Protein AF-A0AAE0ADM8-F1 (afdb_monomer)

Radius of gyration: 18.11 Å; Cα contacts (8 Å, |Δi|>4): 39; chains: 1; bounding box: 76×20×30 Å

Organism: NCBI:txid43782

Sequence (99 aa):
MGIKLIGCHKNYLGLPCFTGRNKRKLFATIADRVWAKIKGWGKKLLSVGGKEVFLKAVIQAIPTYAMSIFRLPKGLISEIQRLCARFWWGSKVNQRKIH

pLDDT: mean 73.46, std 16.77, range [37.25, 92.0]

Mean predicted aligned error: 11.82 Å

Secondary structure (DSSP, 8-state):
---------S-BTTBPPP-SS-HHHHHHHHHHHHHHHHHHHHTS---HHHHHHHIIIIITHHHHHHHHHS---HHHHHHHHHHHHHHHHH--TT-----

Solvent-accessible surface area (backbone atoms only — not comparable to full-atom values): 6305 Å² total; per-residue (Å²): 137,83,80,75,78,72,77,78,64,85,50,53,98,88,40,71,66,84,75,94,80,55,66,67,59,56,53,49,53,52,53,50,52,49,49,52,50,51,59,65,49,68,77,48,92,62,52,74,68,52,48,51,50,45,45,60,67,55,54,48,46,55,59,52,58,47,50,78,80,36,91,73,58,68,66,59,57,51,51,52,50,51,52,53,50,46,58,70,68,65,65,61,81,83,68,74,86,75,132

Structure (mmCIF, N/CA/C/O backbone):
data_AF-A0AAE0ADM8-F1
#
_entry.id   AF-A0AAE0ADM8-F1
#
loop_
_atom_site.group_PDB
_atom_site.id
_atom_site.type_symbol
_atom_site.label_atom_id
_atom_site.label_alt_id
_atom_site.label_comp_id
_atom_site.label_asym_id
_atom_site.label_entity_id
_atom_site.label_seq_id
_atom_site.pdbx_PDB_ins_code
_atom_site.Cartn_x
_atom_site.Cartn_y
_atom_site.Cartn_z
_atom_site.occupancy
_atom_site.B_iso_or_equiv
_atom_site.auth_seq_id
_atom_site.auth_comp_id
_atom_site.auth_asym_id
_atom_site.auth_atom_id
_atom_site.pdbx_PDB_model_num
ATOM 1 N N . MET A 1 1 ? 43.094 -2.159 -17.854 1.00 37.25 1 MET A N 1
ATOM 2 C CA . MET A 1 1 ? 42.689 -2.744 -16.558 1.00 37.25 1 MET A CA 1
ATOM 3 C C . MET A 1 1 ? 41.170 -2.777 -16.503 1.00 37.25 1 MET A C 1
ATOM 5 O O . MET A 1 1 ? 40.542 -1.752 -16.283 1.00 37.25 1 MET A O 1
ATOM 9 N N . GLY A 1 2 ? 40.581 -3.921 -16.861 1.00 47.56 2 GLY A N 1
ATOM 10 C CA . GLY A 1 2 ? 39.131 -4.092 -16.941 1.00 47.56 2 GLY A CA 1
ATOM 11 C C . GLY A 1 2 ? 38.572 -4.425 -15.567 1.00 47.56 2 GLY A C 1
ATOM 12 O O . GLY A 1 2 ? 38.859 -5.490 -15.024 1.00 47.56 2 GLY A O 1
ATOM 13 N N . ILE A 1 3 ? 37.795 -3.511 -14.997 1.00 47.62 3 ILE A N 1
ATOM 14 C CA . ILE A 1 3 ? 37.104 -3.745 -13.734 1.00 47.62 3 ILE A CA 1
ATOM 15 C C . ILE A 1 3 ? 36.047 -4.821 -14.006 1.00 47.62 3 ILE A C 1
ATOM 17 O O . ILE A 1 3 ? 35.033 -4.568 -14.657 1.00 47.62 3 ILE A O 1
ATOM 21 N N . LYS A 1 4 ? 36.300 -6.048 -13.538 1.00 40.25 4 LYS A N 1
ATOM 22 C CA . LYS A 1 4 ? 35.280 -7.095 -13.450 1.00 40.25 4 LYS A CA 1
ATOM 23 C C . LYS A 1 4 ? 34.206 -6.564 -12.505 1.00 40.25 4 LYS A C 1
ATOM 25 O O . LYS A 1 4 ? 34.439 -6.480 -11.304 1.00 40.25 4 LYS A O 1
ATOM 30 N N . LEU A 1 5 ? 33.050 -6.183 -13.048 1.00 49.16 5 LEU A N 1
ATOM 31 C CA . LEU A 1 5 ? 31.846 -5.925 -12.261 1.00 49.16 5 LEU A CA 1
ATOM 32 C C . LEU A 1 5 ? 31.521 -7.210 -11.493 1.00 49.16 5 LEU A C 1
ATOM 34 O O . LEU A 1 5 ? 30.986 -8.170 -12.047 1.00 49.16 5 LEU A O 1
ATOM 38 N N . ILE A 1 6 ? 31.939 -7.238 -10.230 1.00 49.72 6 ILE A N 1
ATOM 39 C CA . ILE A 1 6 ? 31.678 -8.310 -9.277 1.00 49.72 6 ILE A CA 1
ATOM 40 C C . ILE A 1 6 ? 30.165 -8.523 -9.249 1.00 49.72 6 ILE A C 1
ATOM 42 O O . ILE A 1 6 ? 29.396 -7.574 -9.087 1.00 49.72 6 ILE A O 1
ATOM 46 N N . GLY A 1 7 ? 29.758 -9.772 -9.490 1.00 48.06 7 GLY A N 1
ATOM 47 C CA . GLY A 1 7 ? 28.370 -10.193 -9.619 1.00 48.06 7 GLY A CA 1
ATOM 48 C C . GLY A 1 7 ? 27.500 -9.577 -8.534 1.00 48.06 7 GLY A C 1
ATOM 49 O O . GLY A 1 7 ? 27.708 -9.801 -7.344 1.00 48.06 7 GLY A O 1
ATOM 50 N N . CYS A 1 8 ? 26.544 -8.770 -8.982 1.00 46.19 8 CYS A N 1
ATOM 51 C CA . CYS A 1 8 ? 25.647 -8.000 -8.145 1.00 46.19 8 CYS A CA 1
ATOM 52 C C . CYS A 1 8 ? 24.947 -8.918 -7.128 1.00 46.19 8 CYS A C 1
ATOM 54 O O . CYS A 1 8 ? 24.142 -9.782 -7.491 1.00 46.19 8 CYS A O 1
ATOM 56 N N . HIS A 1 9 ? 25.320 -8.768 -5.855 1.00 50.47 9 HIS A N 1
ATOM 57 C CA . HIS A 1 9 ? 24.812 -9.577 -4.757 1.00 50.47 9 HIS A CA 1
ATOM 58 C C . HIS A 1 9 ? 23.295 -9.393 -4.635 1.00 50.47 9 HIS A C 1
ATOM 60 O O . HIS A 1 9 ? 22.757 -8.298 -4.789 1.00 50.47 9 HIS A O 1
ATOM 66 N N . LYS A 1 10 ? 22.608 -10.509 -4.395 1.00 57.22 10 LYS A N 1
ATOM 67 C CA . LYS A 1 10 ? 21.229 -10.802 -4.812 1.00 57.22 10 LYS A CA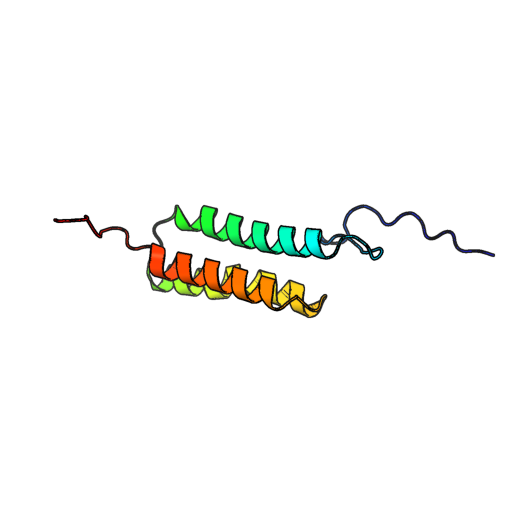 1
ATOM 68 C C . LYS A 1 10 ? 20.123 -9.832 -4.364 1.00 57.22 10 LYS A C 1
ATOM 70 O O . LYS A 1 10 ? 19.025 -9.987 -4.875 1.00 57.22 10 LYS A O 1
ATOM 75 N N . ASN A 1 11 ? 20.367 -8.861 -3.481 1.00 55.09 11 ASN A N 1
ATOM 76 C CA . ASN A 1 11 ? 19.475 -7.745 -3.132 1.00 55.09 11 ASN A CA 1
ATOM 77 C C . ASN A 1 11 ? 20.290 -6.665 -2.394 1.00 55.09 11 ASN A C 1
ATOM 79 O O . ASN A 1 11 ? 21.036 -7.006 -1.477 1.00 55.09 11 ASN A O 1
ATOM 83 N N . TYR A 1 12 ? 20.106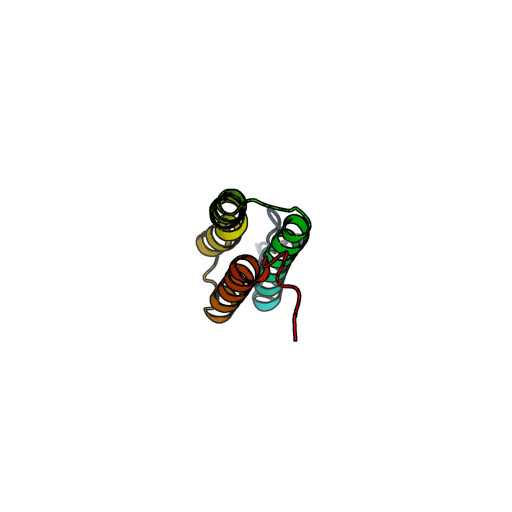 -5.383 -2.721 1.00 56.00 12 TYR A N 1
ATOM 84 C CA . TYR A 1 12 ? 20.609 -4.265 -1.911 1.00 56.00 12 TYR A CA 1
ATOM 85 C C . TYR A 1 12 ? 19.412 -3.563 -1.258 1.00 56.00 12 TYR A C 1
ATOM 87 O O . TYR A 1 12 ? 18.445 -3.234 -1.942 1.00 56.00 12 TYR A O 1
ATOM 95 N N . LEU A 1 13 ? 19.427 -3.400 0.072 1.00 58.41 13 LEU A N 1
ATOM 96 C CA . LEU A 1 13 ? 18.333 -2.779 0.848 1.00 58.41 13 LEU A CA 1
ATOM 97 C C . LEU A 1 13 ? 16.935 -3.408 0.617 1.00 58.41 13 LEU A C 1
ATOM 99 O O . LEU A 1 13 ? 15.906 -2.741 0.683 1.00 58.41 13 LEU A O 1
ATOM 103 N N . GLY A 1 14 ? 16.875 -4.714 0.327 1.00 57.88 14 GLY A N 1
ATOM 104 C CA . GLY A 1 14 ? 15.610 -5.422 0.078 1.00 57.88 14 GLY A CA 1
ATOM 105 C C . GLY A 1 14 ? 14.974 -5.139 -1.290 1.00 57.88 14 GLY A C 1
ATOM 106 O O . GLY A 1 14 ? 13.827 -5.547 -1.521 1.00 57.88 14 GLY A O 1
ATOM 107 N N . LEU A 1 15 ? 15.716 -4.476 -2.181 1.00 53.38 15 LEU A N 1
ATOM 108 C CA . LEU A 1 15 ? 15.402 -4.275 -3.590 1.00 53.38 15 LEU A CA 1
ATOM 109 C C . LEU A 1 15 ? 16.425 -5.050 -4.450 1.00 53.38 15 LEU A C 1
ATOM 111 O O . LEU A 1 15 ? 17.631 -4.969 -4.202 1.00 53.38 15 LEU A O 1
ATOM 115 N N . PRO A 1 16 ? 15.986 -5.823 -5.460 1.00 56.31 16 PRO A N 1
ATOM 116 C CA . PRO A 1 16 ? 16.894 -6.486 -6.384 1.00 56.31 16 PRO A CA 1
ATOM 117 C C . PRO A 1 16 ? 17.678 -5.422 -7.154 1.00 56.31 16 PRO A C 1
ATOM 119 O O . PRO A 1 16 ? 17.102 -4.589 -7.855 1.00 56.31 16 PRO A O 1
ATOM 122 N N . CYS A 1 17 ? 18.997 -5.439 -6.996 1.00 51.12 17 CYS A N 1
ATOM 123 C CA . CYS A 1 17 ? 19.900 -4.539 -7.694 1.00 51.12 17 CYS A CA 1
ATOM 124 C C . CYS A 1 17 ? 20.018 -5.024 -9.157 1.00 51.12 17 CYS A C 1
ATOM 126 O O . CYS A 1 17 ? 20.166 -6.219 -9.424 1.00 51.12 17 CYS A O 1
ATOM 128 N N . PHE A 1 18 ? 19.765 -4.132 -10.118 1.00 56.94 18 PHE A N 1
ATOM 129 C CA . PHE A 1 18 ? 19.327 -4.526 -11.461 1.00 56.94 18 PHE A CA 1
ATOM 130 C C . PHE A 1 18 ? 20.454 -4.694 -12.478 1.00 56.94 18 PHE A C 1
ATOM 132 O O . PHE A 1 18 ? 21.184 -3.754 -12.767 1.00 56.94 18 PHE A O 1
ATOM 139 N N . THR A 1 19 ? 20.425 -5.826 -13.184 1.00 50.22 19 THR A N 1
ATOM 140 C CA . THR A 1 19 ? 20.864 -5.949 -14.580 1.00 50.22 19 THR A CA 1
ATOM 141 C C . THR A 1 19 ? 19.629 -6.258 -15.441 1.00 50.22 19 THR A C 1
ATOM 143 O O . THR A 1 19 ? 19.100 -7.362 -15.411 1.00 50.22 19 THR A O 1
ATOM 146 N N . GLY A 1 20 ? 19.090 -5.253 -16.146 1.00 51.94 20 GLY A N 1
ATOM 147 C CA . GLY A 1 20 ? 18.180 -5.320 -17.316 1.00 51.94 20 GLY A CA 1
ATOM 148 C C . GLY A 1 20 ? 16.902 -6.195 -17.337 1.00 51.94 20 GLY A C 1
ATOM 149 O O . GLY A 1 20 ? 15.851 -5.710 -17.752 1.00 51.94 20 GLY A O 1
ATOM 150 N N . ARG A 1 21 ? 16.941 -7.475 -16.943 1.00 56.44 21 ARG A N 1
ATOM 151 C CA . ARG A 1 21 ? 15.981 -8.519 -17.357 1.00 56.44 21 ARG A CA 1
ATOM 152 C C . ARG A 1 21 ? 14.739 -8.704 -16.479 1.00 56.44 21 ARG A C 1
ATOM 154 O O . ARG A 1 21 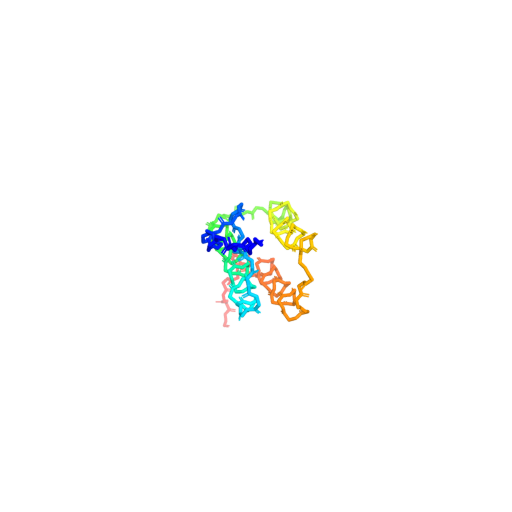? 13.743 -9.209 -16.980 1.00 56.44 21 ARG A O 1
ATOM 161 N N . ASN A 1 22 ? 14.736 -8.297 -15.207 1.00 64.06 22 ASN A N 1
ATOM 162 C CA . ASN A 1 22 ? 13.714 -8.768 -14.251 1.00 64.06 22 ASN A CA 1
ATOM 163 C C . ASN A 1 22 ? 12.695 -7.730 -13.734 1.00 64.06 22 ASN A C 1
ATOM 165 O O . ASN A 1 22 ? 12.128 -7.923 -12.657 1.00 64.06 22 ASN A O 1
ATOM 169 N N . LYS A 1 23 ? 12.451 -6.611 -14.447 1.00 65.12 23 LYS A N 1
ATOM 170 C CA . LYS A 1 23 ? 11.620 -5.479 -13.943 1.00 65.12 23 LYS A CA 1
ATOM 171 C C . LYS A 1 23 ? 10.227 -5.932 -13.494 1.00 65.12 23 LYS A C 1
ATOM 173 O O . LYS A 1 23 ? 9.739 -5.505 -12.455 1.00 65.12 23 LYS A O 1
ATOM 178 N N . ARG A 1 24 ? 9.641 -6.892 -14.216 1.00 68.88 24 ARG A N 1
ATOM 179 C CA . ARG A 1 24 ? 8.342 -7.501 -13.887 1.00 68.88 24 ARG A CA 1
ATOM 180 C C . ARG A 1 24 ? 8.348 -8.221 -12.537 1.00 68.88 24 ARG A C 1
ATOM 182 O O . ARG A 1 24 ? 7.379 -8.107 -11.800 1.00 68.88 24 ARG A O 1
ATOM 189 N N . LYS A 1 25 ? 9.438 -8.910 -12.184 1.00 71.56 25 LYS A N 1
ATOM 190 C CA . LYS A 1 25 ? 9.555 -9.649 -10.918 1.00 71.56 25 LYS A CA 1
ATOM 191 C C . LYS A 1 25 ? 9.662 -8.709 -9.716 1.00 71.56 25 LYS A C 1
ATOM 193 O O . LYS A 1 25 ? 9.056 -8.975 -8.683 1.00 71.56 25 LYS A O 1
ATOM 198 N N . LEU A 1 26 ? 10.366 -7.583 -9.865 1.00 73.31 26 LEU A N 1
ATOM 199 C CA . LEU A 1 26 ? 10.385 -6.518 -8.854 1.00 73.31 26 LEU A CA 1
ATOM 200 C C . LEU A 1 26 ? 8.981 -5.947 -8.626 1.00 73.31 26 LEU A C 1
ATOM 202 O O . LEU A 1 26 ? 8.527 -5.857 -7.489 1.00 73.31 26 LEU A O 1
ATOM 206 N N . PHE A 1 27 ? 8.277 -5.611 -9.706 1.00 78.56 27 PHE A N 1
ATOM 207 C CA . PHE A 1 27 ? 6.920 -5.075 -9.625 1.00 78.56 27 PHE A CA 1
ATOM 208 C C . PHE A 1 27 ? 5.930 -6.073 -9.014 1.00 78.56 27 PHE A C 1
ATOM 210 O O . PHE A 1 27 ? 5.162 -5.685 -8.137 1.00 78.56 27 PHE A O 1
ATOM 217 N N . ALA A 1 28 ? 6.022 -7.356 -9.375 1.00 80.69 28 ALA A N 1
ATOM 218 C CA . ALA A 1 28 ? 5.249 -8.421 -8.735 1.00 80.69 28 ALA A CA 1
ATOM 219 C C . ALA A 1 28 ? 5.535 -8.497 -7.226 1.00 80.69 28 ALA A C 1
ATOM 221 O O . ALA A 1 28 ? 4.614 -8.502 -6.418 1.00 80.69 28 ALA A O 1
ATOM 222 N N . THR A 1 29 ? 6.809 -8.413 -6.829 1.00 82.69 29 THR A N 1
ATOM 223 C CA . THR A 1 29 ? 7.205 -8.432 -5.410 1.00 82.69 29 THR A CA 1
ATOM 224 C C . THR A 1 29 ? 6.611 -7.248 -4.632 1.00 82.69 29 THR A C 1
ATOM 226 O O . THR A 1 29 ? 6.256 -7.387 -3.462 1.00 82.69 29 THR A O 1
ATOM 229 N N . ILE A 1 30 ? 6.490 -6.070 -5.255 1.00 84.19 30 ILE A N 1
ATOM 230 C CA . ILE A 1 30 ? 5.865 -4.891 -4.635 1.00 84.19 30 ILE A CA 1
ATOM 231 C C . ILE A 1 30 ? 4.360 -5.116 -4.439 1.00 84.19 30 ILE A C 1
ATOM 233 O O . ILE A 1 30 ? 3.852 -4.863 -3.343 1.00 84.19 30 ILE A O 1
ATOM 237 N N . ALA A 1 31 ? 3.663 -5.622 -5.461 1.00 84.75 31 ALA A N 1
ATOM 238 C CA . ALA A 1 31 ? 2.242 -5.958 -5.365 1.00 84.75 31 ALA A CA 1
ATOM 239 C C . ALA A 1 31 ? 1.986 -7.011 -4.273 1.00 84.75 31 ALA A C 1
ATOM 241 O O . ALA A 1 31 ? 1.110 -6.821 -3.426 1.00 84.75 31 ALA A O 1
ATOM 242 N N . ASP A 1 32 ? 2.814 -8.056 -4.215 1.00 87.81 32 ASP A N 1
ATOM 243 C CA . ASP A 1 32 ? 2.725 -9.114 -3.205 1.00 87.81 32 ASP A CA 1
ATOM 244 C C . ASP A 1 32 ? 2.930 -8.577 -1.784 1.00 87.81 32 ASP A C 1
ATOM 246 O O . ASP A 1 32 ? 2.202 -8.950 -0.862 1.00 87.81 32 ASP A O 1
ATOM 250 N N . ARG A 1 33 ? 3.881 -7.653 -1.585 1.00 87.25 33 ARG A N 1
ATOM 251 C CA . ARG A 1 33 ? 4.104 -7.001 -0.282 1.00 87.25 33 ARG A CA 1
ATOM 252 C C . ARG A 1 33 ? 2.888 -6.188 0.160 1.00 87.25 33 ARG A C 1
ATOM 254 O O . ARG A 1 33 ? 2.488 -6.285 1.324 1.00 87.25 33 ARG A O 1
ATOM 261 N N . VAL A 1 34 ? 2.287 -5.418 -0.749 1.00 88.31 34 VAL A N 1
ATOM 262 C CA . VAL A 1 34 ? 1.050 -4.666 -0.476 1.00 88.31 34 VAL A CA 1
ATOM 263 C C . VAL A 1 34 ? -0.082 -5.628 -0.112 1.00 88.31 34 VAL A C 1
ATOM 265 O O . VAL A 1 34 ? -0.747 -5.446 0.910 1.00 88.31 34 VAL A O 1
ATOM 268 N N . TRP A 1 35 ? -0.256 -6.697 -0.889 1.00 87.06 35 TRP A N 1
ATOM 269 C CA . TRP A 1 35 ? -1.279 -7.708 -0.643 1.00 87.06 35 TRP A CA 1
ATOM 270 C C . TRP A 1 35 ? -1.101 -8.420 0.703 1.00 87.06 35 TRP A C 1
ATOM 272 O O . TRP A 1 35 ? -2.065 -8.565 1.457 1.00 87.06 35 TRP A O 1
ATOM 282 N N . ALA A 1 36 ? 0.126 -8.803 1.055 1.00 88.62 36 ALA A N 1
ATOM 283 C CA . ALA A 1 36 ? 0.438 -9.442 2.330 1.00 88.62 36 ALA A CA 1
ATOM 284 C C . ALA A 1 36 ? 0.111 -8.533 3.526 1.00 88.62 36 ALA A C 1
ATOM 286 O O . ALA A 1 36 ? -0.463 -9.000 4.515 1.00 88.62 36 ALA A O 1
ATOM 287 N N . LYS A 1 37 ? 0.408 -7.227 3.432 1.00 88.06 37 LYS A N 1
ATOM 288 C CA . LYS A 1 37 ? 0.039 -6.248 4.469 1.00 88.06 37 LYS A CA 1
ATOM 289 C C . LYS A 1 37 ? -1.477 -6.109 4.587 1.00 88.06 37 LYS A C 1
ATOM 291 O O . LYS A 1 37 ? -1.993 -6.212 5.697 1.00 88.06 37 LYS A O 1
ATOM 296 N N . ILE A 1 38 ? -2.188 -5.959 3.469 1.00 86.06 38 ILE A N 1
ATOM 297 C CA . ILE A 1 38 ? -3.657 -5.877 3.452 1.00 86.06 38 ILE A CA 1
ATOM 298 C C . ILE A 1 38 ? -4.285 -7.139 4.055 1.00 86.06 38 ILE A C 1
ATOM 300 O O . ILE A 1 38 ? -5.167 -7.036 4.899 1.00 86.06 38 ILE A O 1
ATOM 304 N N . LYS A 1 39 ? -3.815 -8.335 3.682 1.00 84.19 39 LYS A N 1
ATOM 305 C CA . LYS A 1 39 ? -4.336 -9.610 4.200 1.00 84.19 39 LYS A CA 1
ATOM 306 C C . LYS A 1 39 ? -4.038 -9.798 5.690 1.00 84.19 39 LYS A C 1
ATOM 308 O O . LYS A 1 39 ? -4.887 -10.304 6.419 1.00 84.19 39 LYS A O 1
ATOM 313 N N . GLY A 1 40 ? -2.851 -9.398 6.146 1.00 83.88 40 GLY A N 1
ATOM 314 C CA . GLY A 1 40 ? -2.476 -9.459 7.560 1.00 83.88 40 GLY A CA 1
ATOM 315 C C . GLY A 1 40 ? -3.320 -8.529 8.434 1.00 83.88 40 GLY A C 1
ATOM 316 O O . GLY A 1 40 ? -3.729 -8.914 9.527 1.00 83.88 40 GLY A O 1
ATOM 317 N N . TRP A 1 41 ? -3.626 -7.331 7.933 1.00 78.25 41 TRP A N 1
ATOM 318 C CA . TRP A 1 41 ? -4.407 -6.330 8.663 1.00 78.25 41 TRP A CA 1
ATOM 319 C C . TRP A 1 41 ? -5.917 -6.470 8.489 1.00 78.25 41 TRP A C 1
ATOM 321 O O . TRP A 1 41 ? -6.648 -6.168 9.421 1.00 78.25 41 TRP A O 1
ATOM 331 N N . GLY A 1 42 ? -6.399 -7.003 7.366 1.00 68.50 42 GLY A N 1
ATOM 332 C CA . GLY A 1 42 ? -7.821 -7.279 7.140 1.00 68.50 42 GLY A CA 1
ATOM 333 C C . GLY A 1 42 ? -8.402 -8.357 8.056 1.00 68.50 42 GLY A C 1
ATOM 334 O O . GLY A 1 42 ? -9.613 -8.414 8.227 1.00 68.50 42 GLY A O 1
ATOM 335 N N . LYS A 1 43 ? -7.555 -9.179 8.692 1.00 67.62 43 LYS A N 1
ATOM 336 C CA . LYS A 1 43 ? -7.970 -10.089 9.773 1.00 67.62 43 LYS A CA 1
ATOM 337 C C . LYS A 1 43 ? -8.259 -9.365 11.092 1.00 67.62 43 LYS A C 1
ATOM 339 O O . LYS A 1 43 ? -8.900 -9.941 11.963 1.00 67.62 43 LYS A O 1
ATOM 344 N N . LYS A 1 44 ? -7.768 -8.133 11.262 1.00 67.62 44 LYS A N 1
ATOM 345 C CA . LYS A 1 44 ? -8.045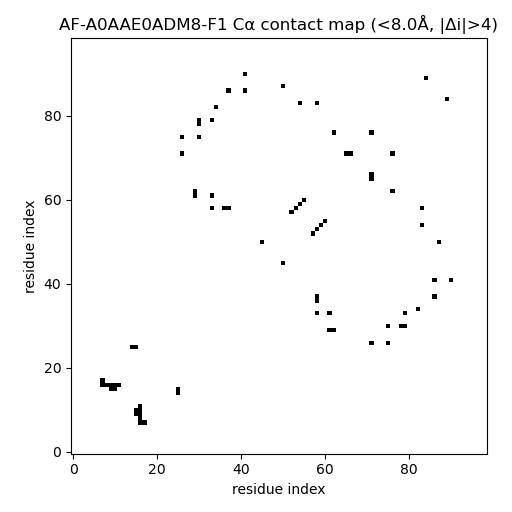 -7.300 12.434 1.00 67.62 44 LYS A CA 1
ATOM 346 C C . LYS A 1 44 ? -9.263 -6.430 12.128 1.00 67.62 44 LYS A C 1
ATOM 348 O O . LYS A 1 44 ? -9.323 -5.774 11.090 1.00 67.62 44 LYS A O 1
ATOM 353 N N . LEU A 1 45 ? -10.230 -6.413 13.039 1.00 69.81 45 LEU A N 1
ATOM 354 C CA . LEU A 1 45 ? -11.390 -5.527 12.960 1.00 69.81 45 LEU A CA 1
ATOM 355 C C . LEU A 1 45 ? -10.933 -4.084 13.215 1.00 69.81 45 LEU A C 1
ATOM 357 O O . LEU A 1 45 ? -10.853 -3.638 14.353 1.00 69.81 45 LEU A O 1
ATOM 361 N N . LEU A 1 46 ? -10.575 -3.365 12.150 1.00 76.88 46 LEU A N 1
ATOM 362 C CA . LEU A 1 46 ? -10.239 -1.945 12.227 1.00 76.88 46 LEU A CA 1
ATOM 363 C C . LEU A 1 46 ? -11.508 -1.089 12.181 1.00 76.88 46 LEU A C 1
ATOM 365 O O . LEU A 1 46 ? -12.395 -1.318 11.349 1.00 76.88 46 LEU A O 1
ATOM 369 N N . SER A 1 47 ? -11.545 -0.050 13.018 1.00 85.44 47 SER A N 1
ATOM 370 C CA . SER A 1 47 ? -12.505 1.047 12.879 1.00 85.44 47 SER A CA 1
ATOM 371 C C . SER A 1 47 ? -12.344 1.735 11.517 1.00 85.44 47 SER A C 1
ATOM 373 O O . SER A 1 47 ? -11.324 1.576 10.842 1.00 85.44 47 SER A O 1
ATOM 375 N N . VAL A 1 48 ? -13.341 2.515 11.093 1.00 83.81 48 VAL A N 1
ATOM 376 C CA . VAL A 1 48 ? -13.275 3.262 9.822 1.00 83.81 48 VAL A CA 1
ATOM 377 C C . VAL A 1 48 ? -12.045 4.180 9.787 1.00 83.81 48 VAL A C 1
ATOM 379 O O . VAL A 1 48 ? -11.273 4.119 8.832 1.00 83.81 48 VAL A O 1
ATOM 382 N N . GLY A 1 49 ? -11.786 4.920 10.871 1.00 87.06 49 GLY A N 1
ATOM 383 C CA . GLY A 1 49 ? -10.573 5.735 11.004 1.00 87.06 49 GLY A CA 1
ATOM 384 C C . GLY A 1 49 ? -9.287 4.899 11.012 1.00 87.06 49 GLY A C 1
ATOM 385 O O . GLY A 1 49 ? -8.307 5.258 10.366 1.00 87.06 49 GLY A O 1
ATOM 386 N N . GLY A 1 50 ? -9.299 3.723 11.651 1.00 87.44 50 GLY A N 1
ATOM 387 C CA . GLY A 1 50 ? -8.163 2.797 11.629 1.00 87.44 50 GLY A CA 1
ATOM 388 C C . GLY A 1 50 ? -7.839 2.273 10.225 1.00 87.44 50 GLY A C 1
ATOM 389 O O . GLY A 1 50 ? -6.666 2.145 9.873 1.00 87.44 50 GLY A O 1
ATOM 390 N N . LYS A 1 51 ? -8.859 2.015 9.393 1.00 86.69 51 LYS A N 1
ATOM 391 C CA . LYS A 1 51 ? -8.675 1.625 7.983 1.00 86.69 51 LYS A CA 1
ATOM 392 C C . LYS A 1 51 ? -8.062 2.753 7.164 1.00 86.69 51 LYS A C 1
ATOM 394 O O . LYS A 1 51 ? -7.187 2.485 6.343 1.00 86.69 51 LYS A O 1
ATOM 399 N N . GLU A 1 52 ? -8.500 3.988 7.389 1.00 89.38 52 GLU A N 1
ATOM 400 C CA . GLU A 1 52 ? -7.986 5.157 6.676 1.00 89.38 52 GLU A CA 1
ATOM 401 C C . GLU A 1 52 ? -6.511 5.400 7.005 1.00 89.38 52 GLU A C 1
ATOM 403 O O . GLU A 1 52 ? -5.679 5.489 6.097 1.00 89.38 52 GLU A O 1
ATOM 408 N N . VAL A 1 53 ? -6.176 5.428 8.299 1.00 92.00 53 VAL A N 1
ATOM 409 C CA . VAL A 1 53 ? -4.795 5.600 8.766 1.00 92.00 53 VAL A CA 1
ATOM 410 C C . VAL A 1 53 ? -3.916 4.466 8.251 1.00 92.00 53 VAL A C 1
ATOM 412 O O . VAL A 1 53 ? -2.831 4.725 7.741 1.00 92.00 53 VAL A O 1
ATOM 415 N N . PHE A 1 54 ? -4.382 3.216 8.301 1.00 89.75 54 PHE A N 1
ATOM 416 C CA . PHE A 1 54 ? -3.631 2.083 7.762 1.00 89.75 54 PHE A CA 1
ATOM 417 C C . PHE A 1 54 ? -3.339 2.236 6.261 1.00 89.75 54 PHE A C 1
ATOM 419 O O . PHE A 1 54 ? -2.209 2.012 5.816 1.00 89.75 54 PHE A O 1
ATOM 426 N N . LEU A 1 55 ? -4.336 2.649 5.475 1.00 89.88 55 LEU A N 1
ATOM 427 C CA . LEU A 1 55 ? -4.182 2.814 4.034 1.00 89.88 55 LEU A CA 1
ATOM 428 C C . LEU A 1 55 ? -3.168 3.917 3.697 1.00 89.88 55 LEU A C 1
ATOM 430 O O . LEU A 1 55 ? -2.268 3.697 2.883 1.00 89.88 55 LEU A O 1
ATOM 434 N N . LYS A 1 56 ? -3.282 5.072 4.360 1.00 89.81 56 LYS A N 1
ATOM 435 C CA . LYS A 1 56 ? -2.415 6.237 4.135 1.00 89.81 56 LYS A CA 1
ATOM 436 C C . LYS A 1 56 ? -1.003 6.036 4.691 1.00 89.81 56 LYS A C 1
ATOM 438 O O . LYS A 1 56 ? -0.028 6.309 4.004 1.00 89.81 56 LYS A O 1
ATOM 443 N N . ALA A 1 57 ? -0.868 5.528 5.913 1.00 90.38 57 ALA A N 1
ATOM 444 C CA . ALA A 1 57 ? 0.429 5.434 6.581 1.00 90.38 57 ALA A CA 1
ATOM 445 C C . ALA A 1 57 ? 1.237 4.198 6.160 1.00 90.38 57 ALA A C 1
ATOM 447 O O . ALA A 1 57 ? 2.459 4.266 6.059 1.00 90.38 57 ALA A O 1
ATOM 448 N N . VAL A 1 58 ? 0.579 3.058 5.916 1.00 90.00 58 VAL A N 1
ATOM 449 C CA . VAL A 1 58 ? 1.276 1.785 5.663 1.00 90.00 58 VAL A CA 1
ATOM 450 C C . VAL A 1 58 ? 1.254 1.421 4.188 1.00 90.00 58 VAL A C 1
ATOM 4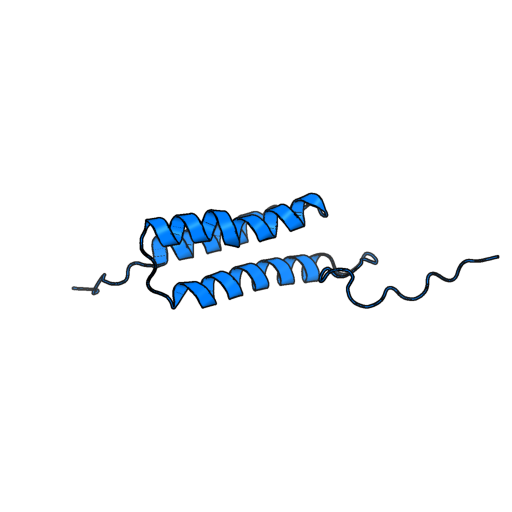52 O O . VAL A 1 58 ? 2.303 1.154 3.601 1.00 90.00 58 VAL A O 1
ATOM 455 N N . ILE A 1 59 ? 0.069 1.390 3.574 1.00 91.06 59 ILE A N 1
ATOM 456 C CA . ILE A 1 59 ? -0.055 0.906 2.195 1.00 91.06 59 ILE A CA 1
ATOM 457 C C . ILE A 1 59 ? 0.520 1.911 1.201 1.00 91.06 59 ILE A C 1
ATOM 459 O O . ILE A 1 59 ? 1.241 1.493 0.300 1.00 91.06 59 ILE A O 1
ATOM 463 N N . GLN A 1 60 ? 0.275 3.212 1.377 1.00 89.81 60 GLN A N 1
ATOM 464 C CA . GLN A 1 60 ? 0.781 4.251 0.472 1.00 89.81 60 GLN A CA 1
ATOM 465 C C . GLN A 1 60 ? 2.303 4.466 0.578 1.00 89.81 60 GLN A C 1
ATOM 467 O O . GLN A 1 60 ? 2.932 4.860 -0.407 1.00 89.81 60 GLN A O 1
ATOM 472 N N . ALA A 1 61 ? 2.928 4.145 1.716 1.00 90.62 61 ALA A N 1
ATOM 473 C CA . ALA A 1 61 ? 4.376 4.280 1.898 1.00 90.62 61 ALA A CA 1
ATOM 474 C C . ALA A 1 61 ? 5.178 3.364 0.952 1.00 90.62 61 ALA A C 1
ATOM 476 O O . ALA A 1 61 ? 6.206 3.768 0.409 1.00 90.62 61 ALA A O 1
ATOM 477 N N . ILE A 1 62 ? 4.678 2.150 0.691 1.00 87.62 62 ILE A N 1
ATOM 478 C CA . ILE A 1 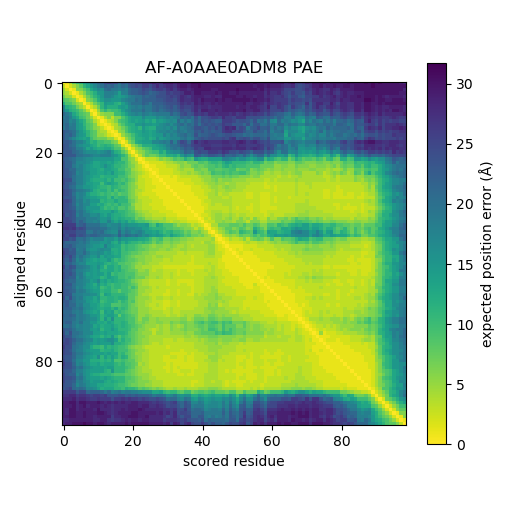62 ? 5.340 1.146 -0.159 1.00 87.62 62 ILE A CA 1
ATOM 479 C C . ILE A 1 62 ? 5.511 1.624 -1.618 1.00 87.62 62 ILE A C 1
ATOM 481 O O . ILE A 1 62 ? 6.647 1.645 -2.098 1.00 87.62 62 ILE A O 1
ATOM 485 N N . PRO A 1 63 ? 4.447 2.012 -2.353 1.00 87.38 63 PRO A N 1
ATOM 486 C CA . PRO A 1 63 ? 4.591 2.526 -3.708 1.00 87.38 63 PRO A CA 1
ATOM 487 C C . PRO A 1 63 ? 5.308 3.877 -3.731 1.00 87.38 63 PRO A C 1
ATOM 489 O O . PRO A 1 63 ? 6.052 4.117 -4.672 1.00 87.38 63 PRO A O 1
ATOM 492 N N . THR A 1 64 ? 5.153 4.730 -2.710 1.00 88.00 64 THR A N 1
ATOM 493 C CA . THR A 1 64 ? 5.864 6.022 -2.638 1.00 88.00 64 THR A CA 1
ATOM 494 C C . THR A 1 64 ? 7.378 5.826 -2.621 1.00 88.00 64 THR A C 1
ATOM 496 O O . THR A 1 64 ? 8.085 6.433 -3.422 1.00 88.00 64 THR A O 1
ATOM 499 N N . TYR A 1 65 ? 7.873 4.910 -1.784 1.00 86.94 65 TYR A N 1
ATOM 500 C CA . T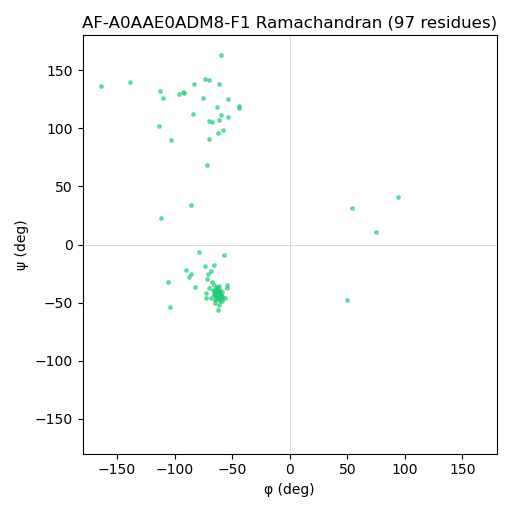YR A 1 65 ? 9.293 4.557 -1.754 1.00 86.94 65 TYR A CA 1
ATOM 501 C C . TYR A 1 65 ? 9.759 3.889 -3.055 1.00 86.94 65 TYR A C 1
ATOM 503 O O . TYR A 1 65 ? 10.833 4.181 -3.568 1.00 86.94 65 TYR A O 1
ATOM 511 N N . ALA A 1 66 ? 8.945 3.008 -3.640 1.00 84.38 66 ALA A N 1
ATOM 512 C CA . ALA A 1 66 ? 9.305 2.388 -4.912 1.00 84.38 66 ALA A CA 1
ATOM 513 C C . ALA A 1 66 ? 9.366 3.408 -6.067 1.00 84.38 66 ALA A C 1
ATOM 515 O O . ALA A 1 66 ? 10.218 3.273 -6.943 1.00 84.38 66 ALA A O 1
ATOM 516 N N . MET A 1 67 ? 8.502 4.430 -6.057 1.00 84.06 67 MET A N 1
ATOM 517 C CA . MET A 1 67 ? 8.462 5.490 -7.070 1.00 84.06 67 MET A CA 1
ATOM 518 C C . MET A 1 67 ? 9.642 6.459 -6.987 1.00 84.06 67 MET A C 1
ATOM 520 O O . MET A 1 67 ? 10.051 6.973 -8.026 1.00 84.06 67 MET A O 1
ATOM 524 N N . SER A 1 68 ? 10.209 6.691 -5.798 1.00 82.19 68 SER A N 1
ATOM 525 C CA . SER A 1 68 ? 11.387 7.560 -5.662 1.00 82.19 68 SER A CA 1
ATOM 526 C C . SER A 1 68 ? 12.646 6.955 -6.290 1.00 82.19 68 SER A C 1
ATOM 528 O O . SER A 1 68 ? 13.552 7.689 -6.671 1.00 82.19 68 SER A O 1
ATOM 530 N N . ILE A 1 69 ? 12.690 5.626 -6.435 1.00 80.44 69 ILE A N 1
ATOM 531 C CA . ILE A 1 69 ? 13.841 4.888 -6.974 1.00 80.44 69 ILE A CA 1
ATOM 532 C C . ILE A 1 69 ? 13.569 4.405 -8.408 1.00 80.44 69 ILE A C 1
ATOM 534 O O . ILE A 1 69 ? 14.485 4.330 -9.228 1.00 80.44 69 ILE A O 1
ATOM 538 N N . PHE A 1 70 ? 12.313 4.085 -8.744 1.00 79.12 70 PHE A N 1
ATOM 539 C CA . PHE A 1 70 ? 11.942 3.502 -10.033 1.00 79.12 70 PHE A CA 1
ATOM 540 C C . PHE A 1 70 ? 10.654 4.092 -10.604 1.00 79.12 70 PHE A C 1
ATOM 542 O O . PHE A 1 70 ? 9.636 4.214 -9.929 1.00 79.12 70 PHE A O 1
ATOM 549 N N . ARG A 1 71 ? 10.629 4.314 -11.923 1.00 80.62 71 ARG A N 1
ATOM 550 C CA . ARG A 1 71 ? 9.380 4.613 -12.632 1.00 80.62 71 ARG A CA 1
ATOM 551 C C . ARG A 1 71 ? 8.498 3.361 -12.692 1.00 80.62 71 ARG A C 1
ATOM 553 O O . ARG A 1 71 ? 8.786 2.432 -13.450 1.00 80.62 71 ARG A O 1
ATOM 560 N N . LEU A 1 72 ? 7.427 3.338 -11.899 1.00 81.00 72 LEU A N 1
ATOM 561 C CA . LEU A 1 72 ? 6.473 2.227 -11.872 1.00 81.00 72 LEU A CA 1
ATOM 562 C C . LEU A 1 72 ? 5.574 2.224 -13.125 1.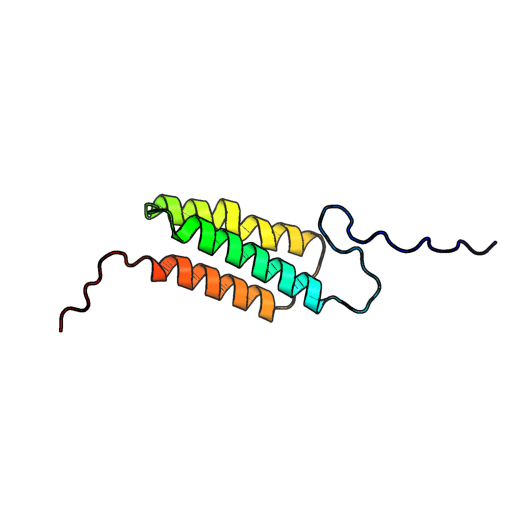00 81.00 72 LEU A C 1
ATOM 564 O O . LEU A 1 72 ? 5.161 3.287 -13.597 1.00 81.00 72 LEU A O 1
ATOM 568 N N . PRO A 1 73 ? 5.227 1.045 -13.673 1.00 84.19 73 PRO A N 1
ATOM 569 C CA . PRO A 1 73 ? 4.265 0.943 -14.761 1.00 84.19 73 PRO A CA 1
ATOM 570 C C . PRO A 1 73 ? 2.853 1.276 -14.262 1.00 84.19 73 PRO A C 1
ATOM 572 O O . PRO A 1 73 ? 2.449 0.850 -13.180 1.00 84.19 73 PRO A O 1
ATOM 575 N N . LYS A 1 74 ? 2.067 1.983 -15.084 1.00 85.38 74 LYS A N 1
ATOM 576 C CA . LYS A 1 74 ? 0.693 2.401 -14.741 1.00 85.38 74 LYS A CA 1
ATOM 577 C C . LYS A 1 74 ? -0.209 1.229 -14.325 1.00 85.38 74 LYS A C 1
ATOM 579 O O . LYS A 1 74 ? -1.020 1.383 -13.420 1.00 85.38 74 LYS A O 1
ATOM 584 N N . GLY A 1 75 ? -0.026 0.055 -14.936 1.00 86.56 75 GLY A N 1
ATOM 585 C CA . GLY A 1 75 ? -0.777 -1.156 -14.586 1.00 86.56 75 GLY A CA 1
ATOM 586 C C . GLY A 1 75 ? -0.576 -1.598 -13.133 1.00 86.56 75 GLY A C 1
ATOM 587 O O . GLY A 1 75 ? -1.548 -1.925 -12.464 1.00 86.56 75 GLY A O 1
ATOM 588 N N . LEU A 1 76 ? 0.654 -1.511 -12.609 1.00 85.31 76 LEU A N 1
ATOM 589 C CA . LEU A 1 76 ? 0.950 -1.852 -11.212 1.00 85.31 76 LEU A CA 1
ATOM 590 C C . LEU A 1 76 ? 0.271 -0.877 -10.244 1.00 85.31 76 LEU A C 1
ATOM 592 O O . LEU A 1 76 ? -0.287 -1.286 -9.230 1.00 85.31 76 LEU A O 1
ATOM 596 N N . ILE A 1 77 ? 0.307 0.419 -10.561 1.00 87.44 77 ILE A N 1
ATOM 597 C CA . ILE A 1 77 ? -0.339 1.452 -9.741 1.00 87.44 77 ILE A CA 1
ATOM 598 C C . ILE A 1 77 ? -1.850 1.202 -9.689 1.00 87.44 77 ILE A C 1
ATOM 600 O O . ILE A 1 77 ? -2.433 1.200 -8.606 1.00 87.44 77 ILE A O 1
ATOM 604 N N . SER A 1 78 ? -2.464 0.921 -10.842 1.00 89.50 78 SER A N 1
ATOM 605 C CA . SER A 1 78 ? -3.890 0.600 -10.936 1.00 89.50 78 SER A CA 1
ATOM 606 C C . SER A 1 78 ? -4.254 -0.660 -10.141 1.00 89.50 78 SER A C 1
ATOM 608 O O . SER A 1 78 ? -5.261 -0.681 -9.431 1.00 89.50 78 SER A O 1
ATOM 610 N N . GLU A 1 79 ? -3.409 -1.692 -10.175 1.00 88.88 79 GLU A N 1
ATOM 611 C CA . GLU A 1 79 ? -3.609 -2.904 -9.381 1.00 88.88 79 GLU A CA 1
ATOM 612 C C . GLU A 1 79 ? -3.560 -2.628 -7.871 1.00 88.88 79 GLU A C 1
ATOM 614 O O . GLU A 1 79 ? -4.453 -3.064 -7.140 1.00 88.88 79 GLU A O 1
ATOM 619 N N . ILE A 1 80 ? -2.578 -1.850 -7.405 1.00 88.44 80 ILE A N 1
ATOM 620 C CA . ILE A 1 80 ? -2.477 -1.433 -5.999 1.00 88.44 80 ILE A CA 1
ATOM 621 C C . ILE A 1 80 ? -3.720 -0.633 -5.589 1.00 88.44 80 ILE A C 1
ATOM 623 O O . ILE A 1 80 ? -4.319 -0.923 -4.554 1.00 88.44 80 ILE A O 1
ATOM 627 N N . GLN A 1 81 ? -4.162 0.320 -6.414 1.00 89.56 81 GLN A N 1
ATOM 628 C CA . GLN A 1 81 ? -5.382 1.094 -6.159 1.00 89.56 81 GLN A CA 1
ATOM 629 C C . GLN A 1 81 ? -6.619 0.195 -6.052 1.00 89.56 81 GLN A C 1
ATOM 631 O O . GLN A 1 81 ? -7.436 0.376 -5.146 1.00 89.56 81 GLN A O 1
ATOM 636 N N . ARG A 1 82 ? -6.737 -0.821 -6.913 1.00 89.62 82 ARG A N 1
ATOM 637 C CA . ARG A 1 82 ? -7.827 -1.804 -6.854 1.00 89.62 82 ARG A CA 1
ATOM 638 C C . ARG A 1 82 ? -7.799 -2.611 -5.554 1.00 89.62 82 ARG A C 1
ATOM 640 O O . ARG A 1 82 ? -8.853 -2.847 -4.963 1.00 89.62 82 ARG A O 1
ATOM 647 N N . LEU A 1 83 ? -6.618 -3.014 -5.080 1.00 87.94 83 LEU A N 1
ATOM 648 C CA . LEU A 1 83 ? -6.468 -3.704 -3.792 1.00 87.94 83 LEU A CA 1
ATOM 649 C C . LEU A 1 83 ? -6.865 -2.805 -2.615 1.00 87.94 83 LEU A C 1
ATOM 651 O O . LEU A 1 83 ? -7.593 -3.256 -1.728 1.00 87.94 83 LEU A O 1
ATOM 655 N N . CYS A 1 84 ? -6.445 -1.539 -2.637 1.00 87.75 84 CYS A N 1
ATOM 656 C CA . CYS A 1 84 ? -6.828 -0.525 -1.655 1.00 87.75 84 CYS A CA 1
ATOM 657 C C . CYS A 1 84 ? -8.349 -0.324 -1.610 1.00 87.75 84 CYS A C 1
ATOM 659 O O . CYS A 1 84 ? -8.948 -0.388 -0.537 1.00 87.75 84 CYS A O 1
ATOM 661 N N . ALA A 1 85 ? -8.984 -0.158 -2.774 1.00 88.38 85 ALA A N 1
ATOM 662 C CA . ALA A 1 85 ? -10.432 -0.008 -2.888 1.00 88.38 85 ALA A CA 1
ATOM 663 C C . ALA A 1 85 ? -11.171 -1.253 -2.379 1.00 88.38 85 ALA A C 1
ATOM 665 O O . ALA A 1 85 ? -12.132 -1.138 -1.618 1.00 88.38 85 ALA A O 1
ATOM 666 N N . ARG A 1 86 ? -10.693 -2.457 -2.726 1.00 87.00 86 ARG A N 1
ATOM 667 C CA . ARG A 1 86 ? -11.270 -3.708 -2.218 1.00 87.00 86 ARG A CA 1
ATOM 668 C C . ARG A 1 86 ? -11.144 -3.822 -0.702 1.00 87.00 86 ARG A C 1
ATOM 670 O O . ARG A 1 86 ? -12.073 -4.301 -0.069 1.00 87.00 86 ARG A O 1
ATOM 677 N N . PHE A 1 87 ? -10.030 -3.404 -0.109 1.00 84.56 87 PHE A N 1
ATOM 678 C CA . PHE A 1 87 ? -9.873 -3.404 1.347 1.00 84.56 87 PHE A CA 1
ATOM 679 C C . PHE A 1 87 ? -10.831 -2.417 2.030 1.00 84.56 87 PHE A C 1
ATOM 681 O O . PHE A 1 87 ? -11.475 -2.766 3.023 1.00 84.56 87 PHE A O 1
ATOM 688 N N . TRP A 1 88 ? -10.959 -1.216 1.459 1.00 84.69 88 TRP A N 1
ATOM 689 C CA . TRP A 1 88 ? -11.838 -0.160 1.953 1.00 84.69 88 TRP A CA 1
ATOM 690 C C . TRP A 1 88 ? -13.313 -0.584 1.940 1.00 84.69 88 TRP A C 1
ATOM 692 O O . TRP A 1 88 ? -13.981 -0.549 2.974 1.00 84.69 88 TRP A O 1
ATOM 702 N N . TRP A 1 89 ? -13.799 -1.074 0.795 1.00 82.56 89 TRP A N 1
ATOM 703 C CA . TRP A 1 89 ? -15.203 -1.460 0.609 1.00 82.56 89 TRP A CA 1
ATOM 704 C C . TRP A 1 89 ? -15.526 -2.893 1.057 1.00 82.56 89 TRP A C 1
ATOM 706 O O . TRP A 1 89 ? -16.665 -3.192 1.409 1.00 82.56 89 TRP A O 1
ATOM 716 N N . GLY A 1 90 ? -14.538 -3.789 1.064 1.00 72.81 90 GLY A N 1
ATOM 717 C CA . GLY A 1 90 ? -14.704 -5.214 1.371 1.00 72.81 90 GLY A CA 1
ATOM 718 C C . GLY A 1 90 ? -14.813 -5.536 2.860 1.00 72.81 90 GLY A C 1
ATOM 719 O O . GLY A 1 90 ? -15.125 -6.667 3.214 1.00 72.81 90 GLY A O 1
ATOM 720 N N . SER A 1 91 ? -14.615 -4.554 3.743 1.00 59.06 91 SER A N 1
ATOM 721 C CA . SER A 1 91 ? -14.814 -4.717 5.187 1.00 59.06 91 SER A CA 1
ATOM 722 C C . SER A 1 91 ? -16.263 -4.482 5.638 1.00 59.06 91 SER A C 1
ATOM 724 O O . SER A 1 91 ? -16.478 -3.996 6.753 1.00 59.06 91 SER A O 1
ATOM 726 N N . LYS A 1 92 ? -1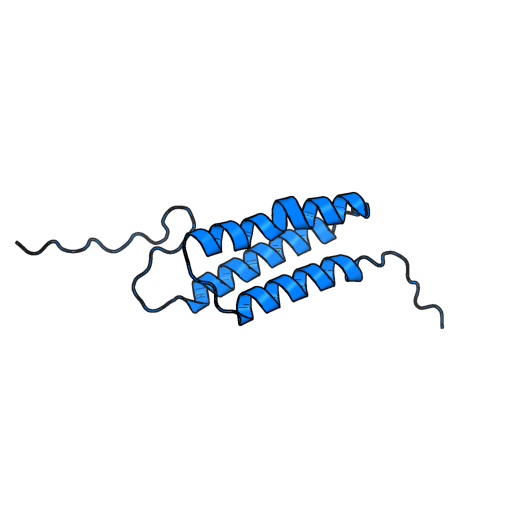7.268 -4.829 4.820 1.00 54.38 92 LYS A N 1
ATOM 727 C CA . LYS A 1 92 ? -18.642 -5.017 5.318 1.00 54.38 92 LYS A CA 1
ATOM 728 C C . LYS A 1 92 ? -18.707 -6.313 6.134 1.00 54.38 92 LYS A C 1
ATOM 730 O O . LYS A 1 92 ? -19.328 -7.296 5.748 1.00 54.38 92 LYS A O 1
ATOM 735 N N . VAL A 1 93 ? -18.040 -6.300 7.284 1.00 50.88 93 VAL A N 1
ATOM 736 C CA . VAL A 1 93 ? -18.409 -7.133 8.424 1.00 50.88 93 VAL A CA 1
ATOM 737 C C . VAL A 1 93 ? -19.838 -6.715 8.760 1.00 50.88 93 VAL A C 1
ATOM 739 O O . VAL A 1 93 ? -20.053 -5.574 9.151 1.00 50.88 93 VAL A O 1
ATOM 742 N N . ASN A 1 94 ? -20.800 -7.611 8.536 1.00 42.81 94 ASN A N 1
ATOM 743 C CA . ASN A 1 94 ? -22.233 -7.452 8.814 1.00 42.81 94 ASN A CA 1
ATOM 744 C C . ASN A 1 94 ? -23.163 -6.953 7.686 1.00 42.81 94 ASN A C 1
ATOM 746 O O . ASN A 1 94 ? -24.120 -6.227 7.938 1.00 42.81 94 ASN A O 1
ATOM 750 N N . GLN A 1 95 ? -22.979 -7.420 6.451 1.00 43.78 95 GLN A N 1
ATOM 751 C CA . GLN A 1 95 ? -24.153 -7.686 5.609 1.00 43.78 95 GLN A CA 1
ATOM 752 C C . GLN A 1 95 ? -24.366 -9.196 5.608 1.00 43.78 95 GLN A C 1
ATOM 754 O O . GLN A 1 95 ? -23.810 -9.922 4.783 1.00 43.78 95 GLN A O 1
ATOM 759 N N . ARG A 1 96 ? -25.165 -9.664 6.577 1.00 42.97 96 ARG A N 1
ATOM 760 C CA . ARG A 1 96 ? -26.005 -10.838 6.349 1.00 42.97 96 ARG A CA 1
ATOM 761 C C . ARG A 1 96 ? -26.618 -10.635 4.965 1.00 42.97 96 ARG A C 1
ATOM 763 O O . ARG A 1 96 ? -27.301 -9.637 4.750 1.00 42.97 96 ARG A O 1
ATOM 770 N N . LYS A 1 97 ? -26.345 -11.546 4.035 1.00 41.03 97 LYS A N 1
ATOM 771 C CA . LYS A 1 97 ? -27.262 -11.747 2.920 1.00 41.03 97 LYS A CA 1
ATOM 772 C C . LYS A 1 97 ? -28.565 -12.209 3.570 1.00 41.03 97 LYS A C 1
ATOM 774 O O . LYS A 1 97 ? -28.651 -13.349 4.012 1.00 41.03 97 LYS A O 1
ATOM 779 N N . ILE A 1 98 ? -29.480 -11.273 3.793 1.00 49.41 98 ILE A N 1
ATOM 780 C CA . ILE A 1 98 ? -30.883 -11.590 4.017 1.00 49.41 98 ILE A CA 1
ATOM 781 C C . ILE A 1 98 ? -31.553 -11.425 2.661 1.00 49.41 98 ILE A C 1
ATOM 783 O O . ILE A 1 98 ? -31.400 -10.378 2.031 1.00 49.41 98 ILE A O 1
ATOM 787 N N . HIS A 1 99 ? -32.287 -12.485 2.329 1.00 42.16 99 HIS A N 1
ATOM 788 C CA . HIS A 1 99 ? -33.003 -12.810 1.104 1.00 42.16 99 HIS A CA 1
ATOM 789 C C . HIS A 1 99 ? -32.133 -13.345 -0.037 1.00 42.16 99 HIS A C 1
ATOM 791 O O . HIS A 1 99 ? -31.437 -12.559 -0.716 1.00 42.16 99 HIS A O 1
#

Foldseek 3Di:
DDPPPDPQPQADPNQGDDDPDCPVVRLVVLLVVLVVLLVVCLVPPADLVRLVCCCVVPNVVSVVVVVVVDDDDPVSVVSSVVSSVCSNPVPPPDPDPDD